Protein AF-A0A227J2E6-F1 (afdb_monomer_lite)

InterPro domains:
  IPR027417 P-loop containing nucleoside triphosphate hydrolase [SSF52540] (1-36)

pLDDT: mean 81.22, std 17.44, range [48.72, 97.31]

Sequence (95 aa):
ILVTHDMNVANFADRIIEIKDGEIIADTLNAQVVINEQAAKTPSASFHRPAQAVSKWWKWDSFIDALKMALLAMSSHRMRTFLTMLGIIIGIASV

Structure (mmCIF, N/CA/C/O backbone):
data_AF-A0A227J2E6-F1
#
_entry.id   AF-A0A227J2E6-F1
#
loop_
_atom_site.group_PDB
_atom_site.id
_atom_site.type_symbol
_atom_site.label_atom_id
_atom_site.label_alt_id
_atom_site.label_comp_id
_atom_site.label_asym_id
_atom_site.label_entity_id
_atom_site.label_seq_id
_atom_site.pdbx_PDB_ins_code
_atom_site.Cartn_x
_atom_site.Cartn_y
_atom_site.Cartn_z
_atom_site.occupancy
_atom_site.B_iso_or_equiv
_atom_site.auth_seq_id
_atom_site.auth_comp_id
_atom_site.auth_asym_id
_atom_site.auth_atom_id
_atom_site.pdbx_PDB_model_num
ATOM 1 N N . ILE A 1 1 ? -4.319 3.554 13.634 1.00 86.12 1 ILE A N 1
ATOM 2 C CA . ILE A 1 1 ? -4.983 2.243 13.823 1.00 86.12 1 ILE A CA 1
ATOM 3 C C . ILE A 1 1 ? -3.886 1.197 13.809 1.00 86.12 1 ILE A C 1
ATOM 5 O O . ILE A 1 1 ? -3.158 1.126 12.825 1.00 86.12 1 ILE A O 1
ATOM 9 N N . LEU A 1 2 ? -3.716 0.488 14.919 1.00 89.94 2 LEU A N 1
ATOM 10 C CA . LEU A 1 2 ? -2.713 -0.558 15.099 1.00 89.94 2 LEU A CA 1
ATOM 11 C C . LEU A 1 2 ? -3.455 -1.877 15.304 1.00 89.94 2 LEU A C 1
ATOM 13 O O . LEU A 1 2 ? -4.421 -1.910 16.061 1.00 89.94 2 LEU A O 1
ATOM 17 N N . VAL A 1 3 ? -3.006 -2.941 14.642 1.00 93.69 3 VAL A N 1
ATOM 18 C CA . VAL A 1 3 ? -3.511 -4.297 14.876 1.00 93.69 3 VAL A CA 1
ATOM 19 C C . VAL A 1 3 ? -2.443 -5.045 15.655 1.00 93.69 3 VAL A C 1
ATOM 21 O O . 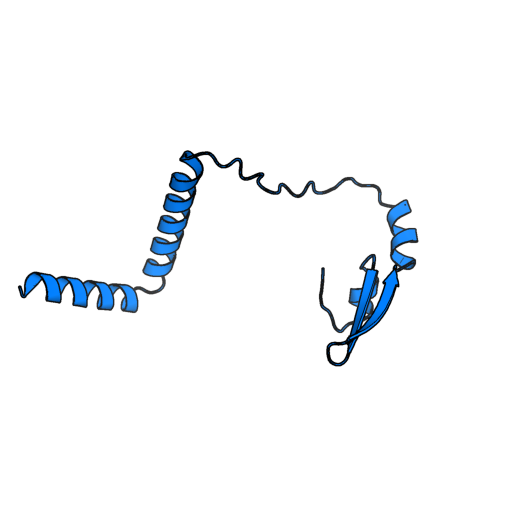VAL A 1 3 ? -1.299 -5.136 15.216 1.00 93.69 3 VAL A O 1
ATOM 24 N N . THR A 1 4 ? -2.812 -5.542 16.826 1.00 94.75 4 THR A N 1
ATOM 25 C CA . THR A 1 4 ? -1.931 -6.319 17.693 1.00 94.75 4 THR A CA 1
ATOM 26 C C . THR A 1 4 ? -2.732 -7.430 18.351 1.00 94.75 4 THR A C 1
ATOM 28 O O . THR A 1 4 ? -3.946 -7.318 18.514 1.00 94.75 4 THR A O 1
ATOM 31 N N . HIS A 1 5 ? -2.053 -8.514 18.705 1.00 94.81 5 HIS A N 1
ATOM 32 C CA . HIS A 1 5 ? -2.611 -9.568 19.551 1.00 94.81 5 HIS A CA 1
ATOM 33 C C . HIS A 1 5 ? -2.162 -9.426 21.014 1.00 94.81 5 HIS A C 1
ATOM 35 O O . HIS A 1 5 ? -2.686 -10.113 21.882 1.00 94.81 5 HIS A O 1
ATOM 41 N N . ASP A 1 6 ? -1.206 -8.535 21.301 1.00 94.44 6 ASP A N 1
ATOM 42 C CA . ASP A 1 6 ? -0.720 -8.272 22.657 1.00 94.44 6 ASP A CA 1
ATOM 43 C C . ASP A 1 6 ? -1.549 -7.170 23.333 1.00 94.44 6 ASP A C 1
ATOM 45 O O . ASP A 1 6 ? -1.581 -6.022 22.873 1.00 94.44 6 ASP A O 1
ATOM 49 N N . MET A 1 7 ? -2.178 -7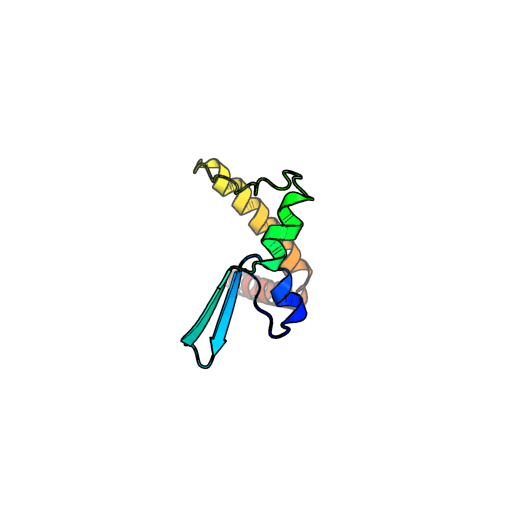.520 24.459 1.00 89.62 7 MET A N 1
ATOM 50 C CA . MET A 1 7 ? -2.984 -6.602 25.264 1.00 89.62 7 MET A CA 1
ATOM 51 C C . MET A 1 7 ? -2.146 -5.481 25.889 1.00 89.62 7 MET A C 1
ATOM 53 O O . MET A 1 7 ? -2.622 -4.354 26.011 1.00 89.62 7 MET A O 1
ATOM 57 N N . ASN A 1 8 ? -0.880 -5.743 26.230 1.00 90.56 8 ASN A N 1
ATOM 58 C CA . ASN A 1 8 ? 0.006 -4.714 26.777 1.00 90.56 8 ASN A CA 1
ATOM 59 C C . ASN A 1 8 ? 0.228 -3.592 25.763 1.00 90.56 8 ASN A C 1
ATOM 61 O O . ASN A 1 8 ? 0.251 -2.425 26.139 1.00 90.56 8 ASN A O 1
ATOM 65 N N . VAL A 1 9 ? 0.339 -3.936 24.476 1.00 88.88 9 VAL A N 1
ATOM 66 C CA . VAL A 1 9 ? 0.471 -2.957 23.390 1.00 88.88 9 VAL A CA 1
ATOM 67 C C . VAL A 1 9 ? -0.858 -2.239 23.139 1.00 88.88 9 VAL A C 1
ATOM 69 O O . VAL A 1 9 ? -0.867 -1.027 22.924 1.00 88.88 9 VAL A O 1
ATOM 72 N N . ALA A 1 10 ? -1.985 -2.954 23.204 1.00 90.38 10 ALA A N 1
ATOM 73 C CA . ALA A 1 10 ? -3.316 -2.370 23.020 1.00 90.38 10 ALA A CA 1
ATOM 74 C C . ALA A 1 10 ? -3.658 -1.316 24.091 1.00 90.38 10 ALA A C 1
ATOM 76 O O . ALA A 1 10 ? -4.272 -0.299 23.774 1.00 90.38 10 ALA A O 1
ATOM 77 N N . ASN A 1 11 ? -3.185 -1.507 25.328 1.00 88.81 11 ASN A N 1
ATOM 78 C CA . ASN A 1 11 ? -3.405 -0.588 26.451 1.00 88.81 11 ASN A CA 1
ATOM 79 C C . ASN A 1 11 ? -2.776 0.807 26.276 1.00 88.81 11 ASN A C 1
ATOM 81 O O . ASN A 1 11 ? -3.085 1.707 27.055 1.00 88.81 11 ASN A O 1
ATOM 85 N N . PHE A 1 12 ? -1.923 1.015 25.271 1.00 86.00 12 PHE A N 1
ATOM 86 C CA . PHE A 1 12 ? -1.402 2.343 24.930 1.00 86.00 12 PHE A CA 1
ATOM 87 C C . PHE A 1 12 ? -2.289 3.116 23.943 1.00 86.00 12 PHE A C 1
ATOM 89 O O . PHE A 1 12 ? -2.018 4.285 23.685 1.00 86.00 12 PHE A O 1
ATOM 96 N N . ALA A 1 13 ? -3.317 2.490 23.363 1.00 88.25 13 ALA A N 1
ATOM 97 C CA . ALA A 1 13 ? -4.229 3.141 22.426 1.00 88.25 13 ALA A CA 1
ATOM 98 C C . ALA A 1 13 ? -5.461 3.714 23.140 1.00 88.25 13 ALA A C 1
ATOM 100 O O . ALA A 1 13 ? -5.973 3.102 24.077 1.00 88.25 13 ALA A O 1
ATOM 101 N N . ASP A 1 14 ? -5.984 4.837 22.639 1.00 89.06 14 ASP A N 1
ATOM 102 C CA . ASP A 1 14 ? -7.176 5.520 23.179 1.00 89.06 14 ASP A CA 1
ATOM 103 C C . ASP A 1 14 ? -8.454 4.670 23.089 1.00 89.06 14 ASP A C 1
ATOM 105 O O . ASP A 1 14 ? -9.414 4.867 23.834 1.00 89.06 14 ASP A O 1
ATOM 109 N N . ARG A 1 15 ? -8.491 3.720 22.150 1.00 90.25 15 ARG A N 1
ATOM 110 C CA . ARG A 1 15 ? -9.632 2.843 21.877 1.00 90.25 15 ARG A CA 1
ATOM 111 C C . ARG A 1 15 ? -9.135 1.456 21.506 1.00 90.25 15 ARG A C 1
ATOM 113 O O . ARG A 1 15 ? -8.288 1.317 20.622 1.00 90.25 15 ARG A O 1
ATOM 120 N N . ILE A 1 16 ? -9.694 0.445 22.156 1.00 93.00 16 ILE A N 1
ATOM 121 C CA . ILE A 1 16 ? -9.376 -0.963 21.936 1.00 93.00 16 ILE A CA 1
ATOM 122 C C . ILE A 1 16 ? -10.611 -1.616 21.321 1.00 93.00 16 ILE A C 1
ATOM 124 O O . ILE A 1 16 ? -11.687 -1.618 21.919 1.00 93.00 16 ILE A O 1
ATOM 128 N N . ILE A 1 17 ? -10.442 -2.138 20.108 1.00 93.25 17 ILE A N 1
ATOM 129 C CA . ILE A 1 17 ? -11.477 -2.855 19.364 1.00 93.25 17 ILE A CA 1
ATOM 130 C C . ILE A 1 17 ? -11.026 -4.308 19.268 1.00 93.25 17 ILE A C 1
ATOM 132 O O . ILE A 1 17 ? -9.981 -4.595 18.681 1.00 93.25 17 ILE A O 1
ATOM 136 N N . GLU A 1 18 ? -11.799 -5.211 19.855 1.00 93.88 18 GLU A N 1
ATOM 137 C CA . GLU A 1 18 ? -11.537 -6.644 19.833 1.00 93.88 18 GLU A CA 1
ATOM 138 C C . GLU A 1 18 ? -12.353 -7.297 18.716 1.00 93.88 18 GLU A C 1
ATOM 140 O O . GLU A 1 18 ? -13.570 -7.116 18.617 1.00 93.88 18 GLU A O 1
ATOM 145 N N . ILE A 1 19 ? -11.663 -8.049 17.860 1.00 94.56 19 ILE A N 1
ATOM 146 C CA . ILE A 1 19 ? -12.245 -8.726 16.703 1.00 94.56 19 ILE A CA 1
ATOM 147 C C . ILE A 1 19 ? -11.991 -10.221 16.849 1.00 94.56 19 ILE A C 1
ATOM 149 O O . ILE A 1 19 ? -10.848 -10.638 17.052 1.00 94.56 19 ILE A O 1
ATOM 153 N N . LYS A 1 20 ? -13.040 -11.025 16.687 1.00 94.00 20 LYS A N 1
ATOM 154 C CA . LYS A 1 20 ? -12.965 -12.485 16.700 1.00 94.00 20 LYS A CA 1
ATOM 155 C C . LYS A 1 20 ? -13.832 -13.049 15.581 1.00 94.00 20 LYS A C 1
ATOM 157 O O . LYS A 1 20 ? -14.963 -12.622 15.407 1.00 94.00 20 LYS A O 1
ATOM 162 N N . ASP A 1 21 ? -13.277 -13.974 14.801 1.00 94.31 21 ASP A N 1
ATOM 163 C CA . ASP A 1 21 ? -13.975 -14.647 13.693 1.00 94.31 21 ASP A CA 1
ATOM 164 C C . ASP A 1 21 ? -14.616 -13.682 12.669 1.00 94.31 21 ASP A C 1
ATOM 166 O O . ASP A 1 21 ? -15.610 -13.992 12.022 1.00 94.31 21 ASP A O 1
ATOM 170 N N . GLY A 1 22 ? -14.014 -12.497 12.495 1.00 93.06 22 GLY A N 1
ATOM 171 C CA . GLY A 1 22 ? -14.501 -11.451 11.589 1.00 93.06 22 GLY A CA 1
ATOM 172 C C . GLY A 1 22 ? -15.583 -10.540 12.177 1.00 93.06 22 GLY A C 1
ATOM 173 O O . GLY A 1 22 ? -15.982 -9.585 11.511 1.00 93.06 22 GLY A O 1
ATOM 174 N N . GLU A 1 23 ? -16.011 -10.775 13.418 1.00 94.94 23 GLU A N 1
ATOM 175 C CA . GLU A 1 23 ? -16.994 -9.960 14.132 1.00 94.94 23 GLU A CA 1
ATOM 176 C C . GLU A 1 23 ? -16.326 -9.104 15.219 1.00 94.94 23 GLU A C 1
ATOM 178 O O . GLU A 1 23 ? -15.365 -9.522 15.870 1.00 94.94 23 GLU A O 1
ATOM 183 N N . ILE A 1 24 ? -16.826 -7.880 15.415 1.00 94.31 24 ILE A N 1
ATOM 184 C CA . ILE A 1 24 ? -16.379 -7.004 16.505 1.00 94.31 24 ILE A CA 1
ATOM 185 C C . ILE A 1 24 ? -17.101 -7.445 17.773 1.00 94.31 24 ILE A C 1
ATOM 187 O O . ILE A 1 24 ? -18.319 -7.299 17.874 1.00 94.31 24 ILE A O 1
ATOM 191 N N . ILE A 1 25 ? -16.347 -7.968 18.734 1.00 94.56 25 ILE A N 1
ATOM 192 C CA . ILE A 1 25 ? -16.899 -8.492 19.988 1.00 94.56 25 ILE A CA 1
ATOM 193 C C . ILE A 1 25 ? -16.850 -7.469 21.121 1.00 94.56 25 ILE A C 1
ATOM 195 O O . ILE A 1 25 ? -17.714 -7.487 21.995 1.00 94.56 25 ILE A O 1
ATOM 199 N N . ALA A 1 26 ? -15.883 -6.550 21.0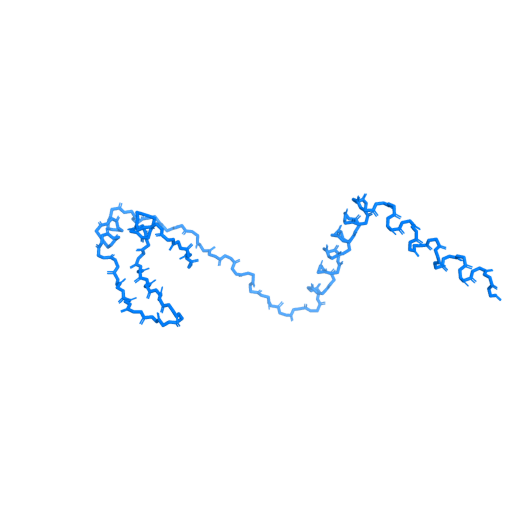97 1.00 90.88 26 ALA A N 1
ATOM 200 C CA . ALA A 1 26 ? -15.789 -5.476 22.074 1.00 90.88 26 ALA A CA 1
ATOM 201 C C . ALA A 1 26 ? -15.225 -4.208 21.442 1.00 90.88 26 ALA A C 1
ATOM 203 O O . ALA A 1 26 ? -14.362 -4.249 20.567 1.00 90.88 26 ALA A O 1
ATOM 204 N N . ASP A 1 27 ? -15.707 -3.068 21.917 1.00 92.25 27 ASP A N 1
ATOM 205 C CA . ASP A 1 27 ? -15.264 -1.760 21.467 1.00 92.25 27 ASP A CA 1
ATOM 206 C C . ASP A 1 27 ? -15.283 -0.807 22.659 1.00 92.25 27 ASP A C 1
ATOM 208 O O . ASP A 1 27 ? -16.338 -0.341 23.094 1.00 92.25 27 ASP A O 1
ATOM 212 N N . THR A 1 28 ? -14.110 -0.603 23.252 1.00 88.88 28 THR A N 1
ATOM 213 C CA . THR A 1 28 ? -13.970 0.107 24.524 1.00 88.88 28 THR A CA 1
ATOM 214 C C . THR A 1 28 ? -13.014 1.279 24.370 1.00 88.88 28 THR A C 1
ATOM 216 O O . THR A 1 28 ? -11.909 1.138 23.843 1.00 88.88 28 THR A O 1
ATOM 219 N N . LEU A 1 29 ? -13.423 2.449 24.865 1.00 86.00 29 LEU A N 1
ATOM 220 C CA . LEU A 1 29 ? -12.507 3.569 25.065 1.00 86.00 29 LEU A CA 1
ATOM 221 C C . LEU A 1 29 ? -11.600 3.255 26.252 1.00 86.00 29 LEU A C 1
ATOM 223 O O . LEU A 1 29 ? -12.069 2.923 27.342 1.00 86.00 29 LEU A O 1
ATOM 227 N N . ASN A 1 30 ? -10.298 3.354 26.040 1.00 81.06 30 ASN A N 1
ATOM 228 C CA . ASN A 1 30 ? -9.321 3.031 27.056 1.00 81.06 30 ASN A CA 1
ATOM 229 C C . ASN A 1 30 ? -9.197 4.184 28.059 1.00 81.06 30 ASN A C 1
ATOM 231 O O . ASN A 1 30 ? -8.528 5.189 27.817 1.00 81.06 30 ASN A O 1
ATOM 235 N N . ALA A 1 31 ? -9.828 4.018 29.220 1.00 67.31 31 ALA A N 1
ATOM 236 C CA . ALA A 1 31 ? -9.801 5.004 30.296 1.00 67.31 31 ALA A CA 1
ATOM 237 C C . ALA A 1 31 ? -8.389 5.261 30.863 1.00 67.31 31 ALA A C 1
ATOM 239 O O . ALA A 1 31 ? -8.167 6.314 31.457 1.00 67.31 31 ALA A O 1
ATOM 240 N N . GLN A 1 32 ? -7.426 4.343 30.679 1.00 63.16 32 GLN A N 1
ATOM 241 C CA . GLN A 1 32 ? -6.054 4.533 31.170 1.00 63.16 32 GLN A CA 1
ATOM 242 C C . GLN A 1 32 ? -5.284 5.591 30.372 1.00 63.16 32 GLN A C 1
ATOM 244 O O . GLN A 1 32 ? -4.412 6.259 30.930 1.00 63.16 32 GLN A O 1
ATOM 249 N N . VAL A 1 33 ? -5.629 5.800 29.097 1.00 59.12 33 VAL A N 1
ATOM 250 C CA . VAL A 1 33 ? -4.999 6.850 28.285 1.00 59.12 33 VAL A CA 1
ATOM 251 C C . VAL A 1 33 ? -5.516 8.234 28.679 1.00 59.12 33 VAL A C 1
ATOM 253 O O . VAL A 1 33 ? -4.721 9.157 28.838 1.00 59.12 33 VAL A O 1
ATOM 256 N N . VAL A 1 34 ? -6.805 8.346 29.016 1.00 56.84 34 VAL A N 1
ATOM 257 C CA . VAL A 1 34 ? -7.447 9.608 29.438 1.00 56.84 34 VAL A CA 1
ATOM 258 C C . VAL A 1 34 ? -6.767 10.240 30.667 1.00 56.84 34 VAL A C 1
ATOM 260 O O . VAL A 1 34 ? -6.711 11.464 30.784 1.00 56.84 34 VAL A O 1
ATOM 263 N N . ILE A 1 35 ? -6.215 9.423 31.573 1.00 56.22 35 ILE A N 1
ATOM 264 C CA . ILE A 1 35 ? -5.500 9.897 32.773 1.00 56.22 35 ILE A CA 1
ATOM 265 C C . ILE A 1 35 ? -4.086 10.398 32.415 1.00 56.22 35 ILE A C 1
ATOM 267 O O . ILE A 1 35 ? -3.620 11.389 32.978 1.00 56.22 35 ILE A O 1
ATOM 271 N N . ASN A 1 36 ? -3.414 9.763 31.449 1.00 54.84 36 ASN A N 1
ATOM 272 C CA . ASN A 1 36 ? -2.070 10.153 31.003 1.00 54.84 36 ASN A CA 1
ATOM 273 C C . ASN A 1 36 ? -2.072 11.352 30.035 1.00 54.84 36 ASN A C 1
ATOM 275 O O . ASN A 1 36 ? -1.115 12.128 30.016 1.00 54.84 36 ASN A O 1
ATOM 279 N N . GLU A 1 37 ? -3.148 11.566 29.274 1.00 53.78 37 GLU A N 1
ATOM 280 C CA . GLU A 1 37 ? -3.284 12.709 28.357 1.00 53.78 37 GLU A CA 1
ATOM 281 C C . GLU A 1 37 ? -3.389 14.065 29.078 1.00 53.78 37 GLU A C 1
ATOM 283 O O . GLU A 1 37 ? -3.024 15.102 28.521 1.00 53.78 37 GLU A O 1
ATOM 288 N N . GLN A 1 38 ? -3.830 14.088 30.341 1.00 52.56 38 GLN A N 1
ATOM 289 C CA . GLN A 1 38 ? -3.890 15.322 31.137 1.00 52.56 38 GLN A CA 1
ATOM 290 C C . GLN A 1 38 ? -2.511 15.812 31.600 1.00 52.56 38 GLN A C 1
ATOM 292 O O . GLN A 1 38 ? -2.358 17.003 31.872 1.00 52.56 38 GLN A O 1
ATOM 297 N N . ALA A 1 39 ? -1.494 14.942 31.606 1.00 53.53 39 ALA A N 1
ATOM 298 C CA . ALA A 1 39 ? -0.115 15.304 31.935 1.00 53.53 39 ALA A CA 1
ATOM 299 C C . ALA A 1 39 ? 0.734 15.694 30.707 1.00 53.53 39 ALA A C 1
ATOM 301 O O . ALA A 1 39 ? 1.761 16.352 30.862 1.00 53.53 39 ALA A O 1
ATOM 302 N N . ALA A 1 40 ? 0.314 15.339 29.487 1.00 55.69 40 ALA A N 1
ATOM 303 C CA . ALA A 1 40 ? 1.119 15.492 28.274 1.00 55.69 40 ALA A CA 1
ATOM 304 C C . ALA A 1 40 ? 0.397 16.286 27.170 1.00 55.69 40 ALA A C 1
ATOM 306 O O . ALA A 1 40 ? 0.267 15.833 26.035 1.00 55.69 40 ALA A O 1
ATOM 307 N N . LYS A 1 41 ? -0.034 17.520 27.462 1.00 52.31 41 LYS A N 1
ATOM 308 C CA . LYS A 1 41 ? -0.391 18.477 26.399 1.00 52.31 41 LYS A CA 1
ATOM 309 C C . LYS A 1 41 ? 0.872 19.015 25.723 1.00 52.31 41 LYS A C 1
ATOM 311 O O . LYS A 1 41 ? 1.320 20.122 26.010 1.00 52.31 41 LYS A O 1
ATOM 316 N N . THR A 1 42 ? 1.396 18.254 24.769 1.00 54.72 42 THR A N 1
ATOM 317 C CA . THR A 1 42 ? 2.273 18.786 23.716 1.00 54.72 42 THR A CA 1
ATOM 318 C C . THR A 1 42 ? 1.532 18.688 22.383 1.00 54.72 42 THR A C 1
ATOM 320 O O . THR A 1 42 ? 1.116 17.593 22.010 1.00 54.72 42 THR A O 1
ATOM 323 N N . PRO A 1 43 ? 1.327 19.794 21.645 1.00 53.31 43 PRO A N 1
ATOM 324 C CA . PRO A 1 43 ? 0.701 19.741 20.334 1.00 53.31 43 PRO A CA 1
ATOM 325 C C . PRO A 1 43 ? 1.748 19.277 19.322 1.00 53.31 43 PRO A C 1
ATOM 327 O O . PRO A 1 43 ? 2.520 20.081 18.803 1.00 53.31 43 PRO A O 1
ATOM 330 N N . SER A 1 44 ? 1.809 17.977 19.053 1.00 57.16 44 SER A N 1
ATOM 331 C CA . SER A 1 44 ? 2.738 17.432 18.062 1.00 57.16 44 SER A CA 1
ATOM 332 C C . SER A 1 44 ? 2.016 16.704 16.935 1.00 57.16 44 SER A C 1
ATOM 334 O O . SER A 1 44 ? 1.191 15.826 17.161 1.00 57.16 44 SER A O 1
ATOM 336 N N . ALA A 1 45 ? 2.434 17.082 15.726 1.00 52.62 45 ALA A N 1
ATOM 337 C CA . ALA A 1 45 ? 2.118 16.532 14.414 1.00 52.62 45 ALA A CA 1
ATOM 338 C C . ALA A 1 45 ? 0.759 16.935 13.819 1.00 52.62 45 ALA A C 1
ATOM 340 O O . ALA A 1 45 ? -0.194 16.162 13.738 1.00 52.62 45 ALA A O 1
ATOM 341 N N . SER A 1 46 ? 0.733 18.135 13.231 1.00 51.16 46 SER A N 1
ATOM 342 C CA . SER A 1 46 ? -0.067 18.355 12.032 1.00 51.16 46 SER A CA 1
ATOM 343 C C . SER A 1 46 ? 0.391 17.340 10.984 1.00 51.16 46 SER A C 1
ATOM 345 O O . SER A 1 46 ? 1.447 17.492 10.370 1.00 51.16 46 SER A O 1
ATOM 347 N N . PHE A 1 47 ? -0.395 16.280 10.780 1.00 48.72 47 PHE A N 1
ATOM 348 C CA . PHE A 1 47 ? -0.299 15.477 9.569 1.00 48.72 47 PHE A CA 1
ATOM 349 C C . PHE A 1 47 ? -0.432 16.451 8.401 1.00 48.72 47 PHE A C 1
ATOM 351 O O . PHE A 1 47 ? -1.528 16.913 8.081 1.00 48.72 47 PHE A O 1
ATOM 358 N N . HIS A 1 48 ? 0.696 16.805 7.787 1.00 48.88 48 HIS A N 1
ATOM 359 C CA . HIS A 1 48 ? 0.724 17.427 6.477 1.00 48.88 48 HIS A CA 1
ATOM 360 C C . HIS A 1 48 ? 0.197 16.374 5.512 1.00 48.88 48 HIS A C 1
ATOM 362 O O . HIS A 1 48 ? 0.941 15.654 4.857 1.00 48.88 48 HIS A O 1
ATOM 368 N N . ARG A 1 49 ? -1.126 16.243 5.467 1.00 52.03 49 ARG A N 1
ATOM 369 C CA . ARG A 1 49 ? -1.821 15.709 4.315 1.00 52.03 49 ARG A CA 1
ATOM 370 C C . ARG A 1 49 ? -1.425 16.675 3.206 1.00 52.03 49 ARG A C 1
ATOM 372 O O . ARG A 1 49 ? -1.785 17.848 3.328 1.00 52.03 49 ARG A O 1
ATOM 379 N N . PRO A 1 50 ? -0.641 16.276 2.188 1.00 52.88 50 PRO A N 1
ATOM 380 C CA . PRO A 1 50 ? -0.475 17.151 1.049 1.00 52.88 50 PRO A CA 1
ATOM 381 C C .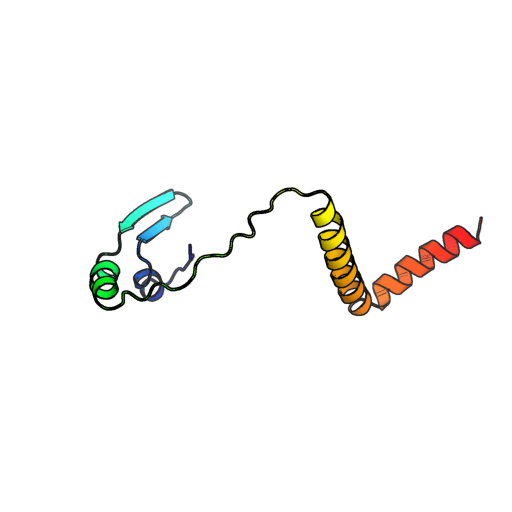 PRO A 1 50 ? -1.891 17.334 0.514 1.00 52.88 50 PRO A C 1
ATOM 383 O O . PRO A 1 50 ? -2.515 16.396 0.019 1.00 52.88 50 PRO A O 1
ATOM 386 N N . ALA A 1 51 ? -2.463 18.511 0.751 1.00 52.06 51 ALA A N 1
ATOM 387 C CA . ALA A 1 51 ? -3.672 18.932 0.090 1.00 52.06 51 ALA A CA 1
ATOM 388 C C . ALA A 1 51 ? -3.256 19.039 -1.370 1.00 52.06 51 ALA A C 1
ATOM 390 O O . ALA A 1 51 ? -2.599 19.993 -1.778 1.00 52.06 51 ALA A O 1
ATOM 391 N N . GLN A 1 52 ? -3.534 17.978 -2.119 1.00 52.97 52 GLN A N 1
ATOM 392 C CA . GLN A 1 52 ? -3.295 17.890 -3.546 1.00 52.97 52 GLN A CA 1
ATOM 393 C C . GLN A 1 52 ? -4.286 18.844 -4.201 1.00 52.97 52 GLN A C 1
ATOM 395 O O . GLN A 1 52 ? -5.351 18.456 -4.674 1.00 52.97 52 GLN A O 1
ATOM 400 N N . ALA A 1 53 ? -3.955 20.133 -4.152 1.00 53.00 53 ALA A N 1
ATOM 401 C CA . ALA A 1 53 ? -4.525 21.127 -5.028 1.00 53.00 53 ALA A CA 1
ATOM 402 C C . ALA A 1 53 ? -4.164 20.665 -6.438 1.00 53.00 53 ALA A C 1
ATOM 404 O O . ALA A 1 53 ? -2.997 20.667 -6.832 1.00 53.00 53 ALA A O 1
ATOM 405 N N . VAL A 1 54 ? -5.172 20.159 -7.142 1.00 55.50 54 VAL A N 1
ATOM 406 C CA . VAL A 1 54 ? -5.062 19.544 -8.462 1.00 55.50 54 VAL A CA 1
ATOM 407 C C . VAL A 1 54 ? -4.667 20.627 -9.466 1.00 55.50 54 VAL A C 1
ATOM 409 O O . VAL A 1 54 ? -5.500 21.194 -10.166 1.00 55.50 54 VAL A O 1
ATOM 412 N N . SER A 1 55 ? -3.377 20.950 -9.510 1.00 60.91 55 SER A N 1
ATOM 413 C CA . SER A 1 55 ? -2.775 21.795 -10.529 1.00 60.91 55 SER A CA 1
ATOM 414 C C . SER A 1 55 ? -2.077 20.897 -11.549 1.00 60.91 55 SER A C 1
ATOM 416 O O . SER A 1 55 ? -1.464 19.880 -11.227 1.00 60.91 55 SER A O 1
ATOM 418 N N . LYS A 1 56 ? -2.194 21.256 -12.827 1.00 59.78 56 LYS A N 1
ATOM 419 C CA . LYS A 1 56 ? -1.692 20.491 -13.981 1.00 59.78 56 LYS A CA 1
ATOM 420 C C . LYS A 1 56 ? -0.172 20.222 -13.925 1.00 59.78 56 LYS A C 1
ATOM 422 O O . LYS A 1 56 ? 0.307 19.335 -14.624 1.00 59.78 56 LYS A O 1
ATOM 427 N N . TRP A 1 57 ? 0.560 20.961 -13.088 1.00 59.59 57 TRP A N 1
ATOM 428 C CA . TRP A 1 57 ? 2.002 20.827 -12.853 1.00 59.59 57 TRP A CA 1
ATOM 429 C C . TRP A 1 57 ? 2.366 19.655 -11.936 1.00 59.59 57 TRP A C 1
ATOM 431 O O . TRP A 1 57 ? 3.427 19.066 -12.097 1.00 59.59 57 TRP A O 1
ATOM 441 N N . TRP A 1 58 ? 1.447 19.216 -11.076 1.00 61.22 58 TRP A N 1
ATOM 442 C CA . TRP A 1 58 ? 1.681 18.106 -10.149 1.00 61.22 58 TRP A CA 1
ATOM 443 C C . TRP A 1 58 ? 1.871 16.749 -10.864 1.00 61.22 58 TRP A C 1
ATOM 445 O O . TRP A 1 58 ? 2.507 15.831 -10.350 1.00 61.22 58 TRP A O 1
ATOM 455 N N . LYS A 1 59 ? 1.382 16.636 -12.110 1.00 65.81 59 LYS A N 1
ATOM 456 C CA . LYS A 1 59 ? 1.607 15.460 -12.965 1.00 65.81 59 LYS A CA 1
ATOM 457 C C . LYS A 1 59 ? 3.055 15.336 -13.447 1.00 65.81 59 LYS A C 1
ATOM 459 O O . LYS A 1 59 ? 3.519 14.215 -13.625 1.00 65.81 59 LYS A O 1
ATOM 464 N N . TRP A 1 60 ? 3.745 16.456 -13.676 1.00 77.62 60 TRP A N 1
ATOM 465 C CA . TRP A 1 60 ? 5.143 16.439 -14.119 1.00 77.62 60 TRP A CA 1
ATOM 466 C C . TRP A 1 60 ? 6.067 16.011 -12.981 1.00 77.62 60 TRP A C 1
ATOM 468 O O . TRP A 1 60 ? 6.897 15.129 -13.187 1.00 77.62 60 TRP A O 1
ATOM 478 N N . ASP A 1 61 ? 5.844 16.532 -11.773 1.00 78.88 61 ASP A N 1
ATOM 479 C CA . ASP A 1 61 ? 6.598 16.122 -10.583 1.00 78.88 61 ASP A CA 1
ATOM 480 C C . ASP A 1 61 ? 6.404 14.630 -10.282 1.00 78.88 61 ASP A C 1
ATOM 482 O O . ASP A 1 61 ? 7.375 13.893 -10.119 1.00 78.88 61 ASP A O 1
ATOM 486 N N . SER A 1 62 ? 5.161 14.135 -10.341 1.00 82.69 62 SER A N 1
ATOM 487 C CA . SER A 1 62 ? 4.885 12.704 -10.162 1.00 82.69 62 SER A CA 1
ATOM 488 C C . SER A 1 62 ? 5.531 11.827 -11.245 1.00 82.69 62 SER A C 1
ATOM 490 O O . SER A 1 62 ? 5.925 10.699 -10.944 1.00 82.69 62 SER A O 1
ATOM 492 N N . PHE A 1 63 ? 5.663 12.313 -12.487 1.00 89.12 63 PHE A N 1
ATOM 493 C CA . PHE A 1 63 ? 6.345 11.578 -13.558 1.00 89.12 63 PHE A CA 1
ATOM 494 C C . PHE A 1 63 ? 7.857 11.499 -13.318 1.00 89.12 63 PHE A C 1
ATOM 496 O O . PHE A 1 63 ? 8.452 10.442 -13.527 1.00 89.12 63 PHE A O 1
ATOM 503 N N . ILE A 1 64 ? 8.475 12.585 -12.846 1.00 90.00 64 ILE A N 1
ATOM 504 C CA . ILE A 1 64 ? 9.902 12.612 -12.497 1.00 90.00 64 ILE A CA 1
ATOM 505 C C . ILE A 1 64 ? 10.180 11.671 -11.317 1.00 90.00 64 ILE A C 1
ATOM 507 O O . ILE A 1 64 ? 11.131 10.887 -11.374 1.00 90.00 64 ILE A O 1
ATOM 511 N N . ASP A 1 65 ? 9.325 11.677 -10.293 1.00 87.62 65 ASP A N 1
ATOM 512 C CA . ASP A 1 65 ? 9.439 10.756 -9.158 1.00 87.62 65 ASP A CA 1
ATOM 513 C C . ASP A 1 65 ? 9.270 9.294 -9.590 1.00 87.62 65 ASP A C 1
ATOM 515 O O . ASP A 1 65 ? 10.071 8.432 -9.210 1.00 87.62 65 ASP A O 1
ATOM 519 N N . ALA A 1 66 ? 8.288 9.009 -10.450 1.00 91.81 66 ALA A N 1
ATOM 520 C CA . ALA A 1 66 ? 8.094 7.678 -11.015 1.00 91.81 66 ALA A CA 1
ATOM 521 C C . ALA A 1 66 ? 9.296 7.233 -11.867 1.00 91.81 66 ALA A C 1
ATOM 523 O O . ALA A 1 66 ? 9.733 6.088 -11.750 1.00 91.81 66 ALA A O 1
ATOM 524 N N . LEU A 1 67 ? 9.875 8.130 -12.675 1.00 94.31 67 LEU A N 1
ATOM 525 C CA . LEU A 1 67 ? 11.066 7.852 -13.483 1.00 94.31 67 LEU A CA 1
ATOM 526 C C . LEU A 1 67 ? 12.280 7.552 -12.601 1.00 94.31 67 LEU A C 1
ATOM 528 O O . LEU A 1 67 ? 13.002 6.588 -12.852 1.00 94.31 67 LEU A O 1
ATOM 532 N N . LYS A 1 68 ? 12.493 8.336 -11.540 1.00 94.00 68 LYS A N 1
ATOM 533 C CA . LYS A 1 68 ? 13.572 8.101 -10.574 1.00 94.00 68 LYS A CA 1
ATOM 534 C C . LYS A 1 68 ? 13.430 6.731 -9.909 1.00 94.00 68 LYS A C 1
ATOM 536 O O . LYS A 1 68 ? 14.412 5.992 -9.834 1.00 94.00 68 LYS A O 1
ATOM 541 N N . MET A 1 69 ? 12.224 6.367 -9.473 1.00 93.81 69 MET A N 1
ATOM 542 C CA . MET A 1 69 ? 11.951 5.038 -8.911 1.00 93.81 69 MET A CA 1
ATOM 543 C C . MET A 1 69 ? 12.164 3.925 -9.944 1.00 93.81 69 MET A C 1
ATOM 545 O O . MET A 1 69 ? 12.786 2.911 -9.626 1.00 93.81 69 MET A O 1
ATOM 549 N N . ALA A 1 70 ? 11.722 4.128 -11.188 1.00 94.00 70 ALA A N 1
ATOM 550 C CA . ALA A 1 70 ? 11.923 3.175 -12.275 1.00 94.00 70 ALA A CA 1
ATOM 551 C C . ALA A 1 70 ? 13.415 2.942 -12.557 1.00 94.00 70 ALA A C 1
ATOM 553 O O . ALA A 1 70 ? 13.844 1.793 -12.628 1.00 94.00 70 ALA A O 1
ATOM 554 N N . LEU A 1 71 ? 14.224 4.003 -12.638 1.00 94.88 71 LEU A N 1
ATOM 555 C CA . LEU A 1 71 ? 15.672 3.901 -12.849 1.00 94.88 71 LEU A CA 1
ATOM 556 C C . LEU A 1 71 ? 16.375 3.171 -11.696 1.00 94.88 71 LEU A C 1
ATOM 558 O O . LEU A 1 71 ? 17.229 2.316 -11.940 1.00 94.88 71 LEU A O 1
ATOM 562 N N . LEU A 1 72 ? 15.996 3.458 -10.447 1.00 94.44 72 LEU A N 1
ATOM 563 C CA . LEU A 1 72 ? 16.528 2.760 -9.271 1.00 94.44 72 LEU A CA 1
ATOM 564 C C . LEU A 1 72 ? 16.180 1.263 -9.300 1.00 94.44 72 LEU A C 1
ATOM 566 O O . LEU A 1 72 ? 17.061 0.420 -9.111 1.00 94.44 72 LEU A O 1
ATOM 570 N N . ALA A 1 73 ? 14.927 0.921 -9.605 1.00 94.31 73 ALA A N 1
ATOM 571 C CA . ALA A 1 73 ? 14.472 -0.464 -9.704 1.00 94.31 73 ALA A CA 1
ATOM 572 C C . ALA A 1 73 ? 15.150 -1.221 -10.863 1.00 94.31 73 ALA A C 1
ATOM 574 O O . ALA A 1 73 ? 15.621 -2.348 -10.686 1.00 94.31 73 ALA A O 1
ATOM 575 N N . MET A 1 74 ? 15.264 -0.589 -12.036 1.00 94.69 74 MET A N 1
ATOM 576 C CA . MET A 1 74 ? 15.949 -1.147 -13.208 1.00 94.69 74 MET A CA 1
ATOM 577 C C . MET A 1 74 ? 17.440 -1.388 -12.942 1.00 94.69 74 MET A C 1
ATOM 579 O O . MET A 1 74 ? 17.972 -2.419 -13.364 1.00 94.69 74 MET A O 1
ATOM 583 N N . SER A 1 75 ? 18.098 -0.474 -12.217 1.00 92.81 75 SER A N 1
ATOM 584 C CA . SER A 1 75 ? 19.508 -0.589 -11.815 1.00 92.81 75 SER A CA 1
ATOM 585 C C . SER A 1 75 ? 19.750 -1.706 -10.794 1.00 92.81 75 SER A C 1
ATOM 587 O O . SER A 1 75 ? 20.816 -2.325 -10.817 1.00 92.81 75 SER A O 1
ATOM 589 N N . SER A 1 76 ? 18.772 -2.007 -9.931 1.00 95.56 76 SER A N 1
ATOM 590 C CA . SER A 1 76 ? 18.830 -3.150 -9.007 1.00 95.56 76 SER A CA 1
ATOM 591 C C . SER A 1 76 ? 18.662 -4.490 -9.742 1.00 95.56 76 SER A C 1
ATOM 593 O O . SER A 1 76 ? 19.388 -5.449 -9.480 1.00 95.56 76 SER A O 1
ATOM 595 N N . HIS A 1 77 ? 17.777 -4.553 -10.743 1.00 95.94 77 HIS A N 1
ATOM 596 C CA . HIS A 1 77 ? 17.487 -5.770 -11.512 1.00 95.94 77 HIS A CA 1
ATOM 597 C C . HIS A 1 77 ? 18.149 -5.797 -12.900 1.00 95.94 77 HIS A C 1
ATOM 599 O O . HIS A 1 77 ? 17.491 -6.042 -13.914 1.00 95.94 77 HIS A O 1
ATOM 605 N N . ARG A 1 78 ? 19.473 -5.601 -12.954 1.00 93.00 78 ARG A N 1
ATOM 606 C CA . ARG A 1 78 ? 20.232 -5.425 -14.212 1.00 93.00 78 ARG A CA 1
ATOM 607 C C . ARG A 1 78 ? 20.043 -6.549 -15.227 1.00 93.00 78 ARG A C 1
ATOM 609 O O . ARG A 1 78 ? 19.798 -6.257 -16.389 1.00 93.00 78 ARG A O 1
ATOM 616 N N . MET A 1 79 ? 20.115 -7.817 -14.805 1.00 96.50 79 MET A N 1
ATOM 617 C CA . MET A 1 79 ? 19.969 -8.951 -15.734 1.00 96.50 79 MET A CA 1
ATOM 618 C C . MET A 1 79 ? 18.594 -8.971 -16.402 1.00 96.50 79 MET A C 1
ATOM 620 O O . MET A 1 79 ? 18.496 -9.146 -17.611 1.00 96.50 79 MET A O 1
ATOM 624 N N . ARG A 1 80 ? 17.530 -8.745 -15.624 1.00 95.69 80 ARG A N 1
ATOM 625 C CA . ARG A 1 80 ? 16.162 -8.720 -16.147 1.00 95.69 80 ARG A CA 1
ATOM 626 C C . ARG A 1 80 ? 15.975 -7.556 -17.118 1.00 95.69 80 ARG A C 1
ATOM 628 O O . ARG 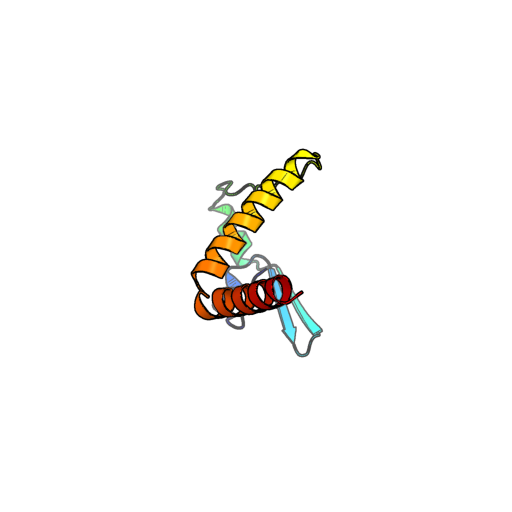A 1 80 ? 15.533 -7.792 -18.233 1.00 95.69 80 ARG A O 1
ATOM 635 N N . THR A 1 81 ? 16.352 -6.341 -16.711 1.00 95.62 81 THR A N 1
ATOM 636 C CA . THR A 1 81 ? 16.261 -5.134 -17.551 1.00 95.62 81 THR A CA 1
ATOM 637 C C . THR A 1 81 ? 17.061 -5.284 -18.847 1.00 95.62 81 THR A C 1
ATOM 639 O O . THR A 1 81 ? 16.595 -4.894 -19.912 1.00 95.62 81 THR A O 1
ATOM 642 N N . PHE A 1 82 ? 18.254 -5.878 -18.775 1.00 96.69 82 PHE A N 1
ATOM 643 C CA . PHE A 1 82 ? 19.100 -6.087 -19.944 1.00 96.69 82 PHE A CA 1
ATOM 644 C C . PHE A 1 82 ? 18.473 -7.068 -20.935 1.00 96.69 82 PHE A C 1
ATOM 646 O O . PHE A 1 82 ? 18.389 -6.760 -22.118 1.00 96.69 82 PHE A O 1
ATOM 653 N N . LEU A 1 83 ? 17.987 -8.222 -20.466 1.00 97.31 83 LEU A N 1
ATOM 654 C CA . LEU A 1 83 ? 17.378 -9.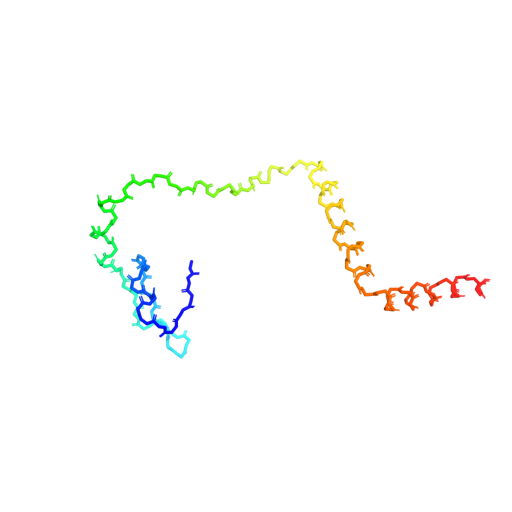228 -21.341 1.00 97.31 83 LEU A CA 1
ATOM 655 C C . LEU A 1 83 ? 16.089 -8.721 -21.998 1.00 97.31 83 LEU A C 1
ATOM 657 O O . LEU A 1 83 ? 15.860 -8.993 -23.176 1.00 97.31 83 LEU A O 1
ATOM 661 N N . THR A 1 84 ? 15.266 -7.957 -21.273 1.00 96.88 84 THR A N 1
ATOM 662 C CA . THR A 1 84 ? 14.043 -7.376 -21.847 1.00 96.88 84 THR A CA 1
ATOM 663 C C . THR A 1 84 ? 14.360 -6.305 -22.885 1.00 96.88 84 THR A C 1
ATOM 665 O O . THR A 1 84 ? 13.761 -6.312 -23.958 1.00 96.88 84 THR A O 1
ATOM 668 N N . MET A 1 85 ? 15.325 -5.419 -22.612 1.00 96.62 85 MET A N 1
ATOM 669 C CA . MET A 1 85 ? 15.779 -4.434 -23.598 1.00 96.62 85 MET A CA 1
ATOM 670 C C . MET A 1 85 ? 16.398 -5.110 -24.822 1.00 96.62 85 MET A C 1
ATOM 672 O O . MET A 1 85 ? 16.071 -4.740 -25.946 1.00 96.62 85 MET A O 1
ATOM 676 N N . LEU A 1 86 ? 17.240 -6.126 -24.622 1.00 97.31 86 LEU A N 1
ATOM 677 C CA . LEU A 1 86 ? 17.904 -6.847 -25.706 1.00 97.31 86 LEU A CA 1
ATOM 678 C C . LEU A 1 86 ? 16.894 -7.513 -26.648 1.00 97.31 86 LEU A C 1
ATOM 680 O O . LEU A 1 86 ? 17.032 -7.391 -27.862 1.00 97.31 86 LEU A O 1
ATOM 684 N N . GLY A 1 87 ? 15.857 -8.161 -26.108 1.00 96.88 87 GLY A N 1
ATOM 685 C CA . GLY A 1 87 ? 14.797 -8.764 -26.920 1.00 96.88 87 GLY A CA 1
ATOM 686 C C . GLY A 1 87 ? 14.067 -7.740 -27.796 1.00 96.88 87 GLY A C 1
ATOM 687 O O . GLY A 1 87 ? 13.822 -8.003 -28.971 1.00 96.88 87 GLY A O 1
ATOM 688 N N . ILE A 1 88 ? 13.784 -6.551 -27.252 1.00 97.19 88 ILE A N 1
ATOM 689 C CA . ILE A 1 88 ? 13.149 -5.456 -28.003 1.00 97.19 88 ILE A CA 1
ATOM 690 C C . ILE A 1 88 ? 14.091 -4.922 -29.091 1.00 97.19 88 ILE A C 1
ATOM 692 O O . ILE A 1 88 ? 13.666 -4.748 -30.229 1.00 97.19 88 ILE A O 1
ATOM 696 N N . ILE A 1 89 ? 15.369 -4.696 -28.770 1.00 97.25 89 ILE A N 1
ATOM 697 C CA . ILE A 1 89 ? 16.362 -4.175 -29.723 1.00 97.25 89 ILE A CA 1
ATOM 698 C C . ILE A 1 89 ? 16.542 -5.136 -30.902 1.00 97.25 89 ILE A C 1
ATOM 700 O O . ILE A 1 89 ? 16.491 -4.702 -32.050 1.00 97.25 89 ILE A O 1
ATOM 704 N N . ILE A 1 90 ? 16.715 -6.433 -30.629 1.00 96.94 90 ILE A N 1
ATOM 705 C CA . ILE A 1 90 ? 16.862 -7.454 -31.676 1.00 96.94 90 ILE A CA 1
ATOM 706 C C . ILE A 1 90 ? 15.584 -7.540 -32.519 1.00 96.94 90 ILE A C 1
ATOM 708 O O . ILE A 1 90 ? 15.669 -7.606 -33.742 1.00 96.94 90 ILE A O 1
ATOM 712 N N . GLY A 1 91 ? 14.407 -7.494 -31.885 1.00 96.56 91 GLY A N 1
ATOM 713 C CA . GLY A 1 91 ? 13.124 -7.525 -32.588 1.00 96.56 91 GLY A CA 1
ATOM 714 C C . GLY A 1 91 ? 12.933 -6.352 -33.553 1.00 96.56 91 GLY A C 1
ATOM 715 O O . GLY A 1 91 ? 12.462 -6.562 -34.665 1.00 96.56 91 GLY A O 1
ATOM 716 N N . ILE A 1 92 ? 13.336 -5.139 -33.159 1.00 96.69 92 ILE A N 1
ATOM 717 C CA . ILE A 1 92 ? 13.252 -3.944 -34.016 1.00 96.69 92 ILE A CA 1
ATOM 718 C C . ILE A 1 92 ? 14.306 -3.984 -35.129 1.00 96.69 92 ILE A C 1
ATOM 720 O O . ILE A 1 92 ? 14.008 -3.611 -36.255 1.00 96.69 92 ILE A O 1
ATOM 724 N N . ALA A 1 93 ? 15.529 -4.430 -34.829 1.00 95.94 93 ALA A N 1
ATOM 725 C CA . ALA A 1 93 ? 16.627 -4.460 -35.798 1.00 95.94 93 ALA A CA 1
ATOM 726 C C . ALA A 1 93 ? 16.462 -5.529 -36.894 1.00 95.94 93 ALA A C 1
ATOM 728 O O . ALA A 1 93 ? 17.130 -5.456 -37.921 1.00 95.94 93 ALA A O 1
ATOM 729 N N . SER A 1 94 ? 15.630 -6.544 -36.652 1.00 95.38 94 SER A N 1
ATOM 730 C CA . SER A 1 94 ? 15.399 -7.655 -37.580 1.00 95.38 94 SER A CA 1
ATOM 731 C C . SER A 1 94 ? 14.276 -7.399 -38.598 1.00 95.38 94 SER A C 1
ATOM 733 O O . SER A 1 94 ? 14.023 -8.286 -39.418 1.00 95.38 94 SER A O 1
ATOM 735 N N . VAL A 1 95 ? 13.586 -6.253 -38.525 1.00 89.12 95 VAL A N 1
ATOM 736 C CA . VAL A 1 95 ? 12.536 -5.826 -39.472 1.00 89.12 95 VAL A CA 1
ATOM 737 C C . VAL A 1 95 ? 13.118 -4.889 -40.522 1.00 89.12 95 VAL A C 1
ATOM 739 O O . VAL A 1 95 ? 12.701 -5.022 -41.693 1.00 89.12 95 VAL A O 1
#

Radius of gyration: 25.4 Å; chains: 1; bounding box: 37×36×72 Å

Foldseek 3Di:
DDDDPDVVVQLCDQWHFDDDPNDTPDIDGNVVNVVVVVVDPDPDDPPPPVPCPPDPCVVVVVVVVVVVVVVVVCVVVVVVNVVVVVVVVCVVVVD

Organism: Vibrio parahaemolyticus (NCBI:txid670)

Secondary structure (DSSP, 8-state):
----S-HHHHTTSSEEEEEETTEEEEEEE-HHHHHHHTT----------------TTHHHHHHHHHHHHHHHHHHHTHHHHHHHHHHHHHHHHT-